Protein AF-A0A6A4MY34-F1 (afdb_monomer)

pLDDT: mean 70.47, std 16.36, range [34.5, 89.69]

Organism: Lupinus albus (NCBI:txid3870)

Mean predicted aligned error: 9.2 Å

InterPro domains:
  IPR002171 Large ribosomal subunit protein uL2 [PTHR13691] (1-57)
  IPR008991 Translation protein SH3-like domain superfamily [SSF50104] (1-54)
  IPR014722 Large ribosomal subunit protein uL2, domain 2 [G3DSA:2.30.30.30] (1-57)
  IPR022669 Large ribosomal subunit protein uL2, C-terminal [PF03947] (1-53)
  IPR022669 Large ribosomal subunit protein uL2, C-terminal [SM01382] (1-64)

Nearest PDB structures (foldseek):
  1wxt-assembly1_A  TM=7.087E-01  e=8.031E-02  Homo sapiens
  1i0c-assembly2_B  TM=6.699E-01  e=6.696E-02  Mus musculus
  5qu1-assembly2_B  TM=7.007E-01  e=1.227E-01  Homo sapiens
  5qu2-assembly2_B  TM=6.999E-01  e=1.304E-01  Homo sapiens
  7tzk-assembly2_B  TM=6.689E-01  e=1.472E-01  Homo sapiens

Secondary structure (DSSP, 8-state):
--TT-EEEE------SSS-------EEEEEEEEETTEEEEE-TTS-EEEEEGGGEE--------

Structure (mmCIF, N/CA/C/O backbone):
dat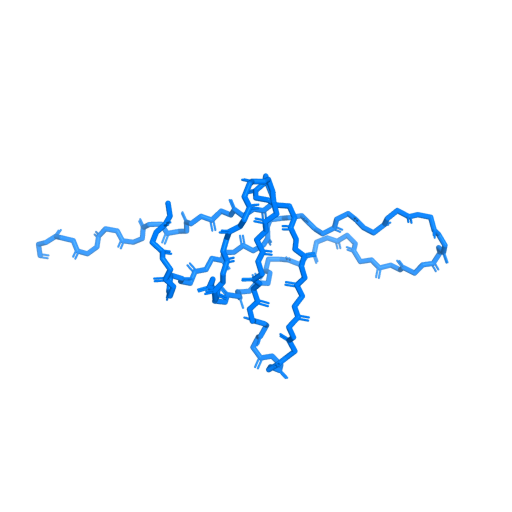a_AF-A0A6A4MY34-F1
#
_entry.id   AF-A0A6A4MY34-F1
#
loop_
_atom_site.group_PDB
_atom_site.id
_atom_site.type_symbol
_atom_site.label_atom_id
_atom_site.label_alt_id
_atom_site.label_comp_id
_atom_site.label_asym_id
_atom_site.label_entity_id
_atom_site.label_seq_id
_atom_site.pdbx_PDB_ins_code
_atom_site.Cartn_x
_atom_site.Cartn_y
_atom_site.Cartn_z
_atom_site.occupancy
_atom_site.B_iso_or_equiv
_atom_site.auth_seq_id
_atom_site.auth_comp_id
_atom_site.auth_asym_id
_atom_site.auth_atom_id
_atom_site.pdbx_PDB_model_num
ATOM 1 N N . MET A 1 1 ? -7.807 6.933 -10.069 1.00 68.00 1 MET A N 1
ATOM 2 C CA . MET A 1 1 ? -7.291 5.546 -10.097 1.00 68.00 1 MET A CA 1
ATOM 3 C C . MET A 1 1 ? -8.454 4.558 -10.095 1.00 68.00 1 MET A C 1
ATOM 5 O O . MET A 1 1 ? -9.271 4.620 -9.163 1.00 68.00 1 MET A O 1
ATOM 9 N N . PRO A 1 2 ? -8.569 3.725 -11.142 1.00 79.19 2 PRO A N 1
ATOM 10 C CA . PRO A 1 2 ? -9.463 2.565 -11.171 1.00 79.19 2 PRO A CA 1
ATOM 11 C C . PRO A 1 2 ? -9.055 1.534 -10.110 1.00 79.19 2 PRO A C 1
ATOM 13 O O . PRO A 1 2 ? -7.883 1.457 -9.745 1.00 79.19 2 PRO A O 1
ATOM 16 N N . LEU A 1 3 ? -10.011 0.752 -9.605 1.00 81.75 3 LEU A N 1
ATOM 17 C CA . LEU A 1 3 ? -9.686 -0.441 -8.816 1.0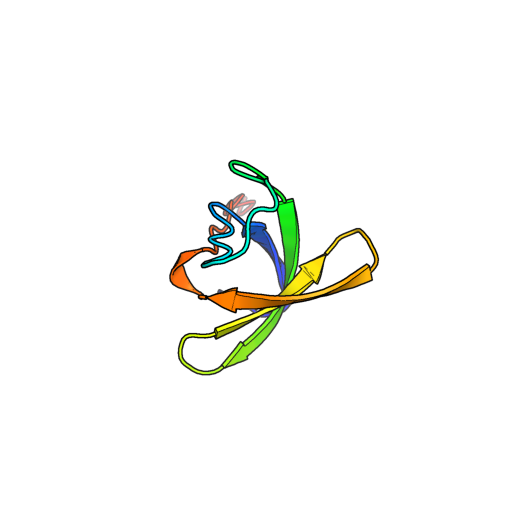0 81.75 3 LEU A CA 1
ATOM 18 C C . LEU A 1 3 ? -9.083 -1.502 -9.746 1.00 81.75 3 LEU A C 1
ATOM 20 O O . LEU A 1 3 ? -9.428 -1.569 -10.922 1.00 81.75 3 LEU A O 1
ATOM 24 N N . GLY A 1 4 ? -8.160 -2.311 -9.232 1.00 81.69 4 GLY A N 1
ATOM 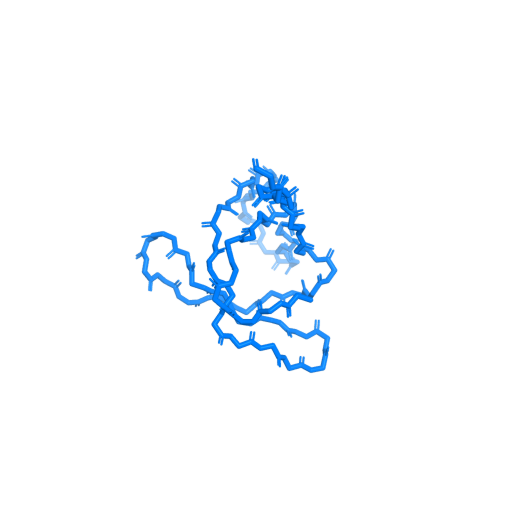25 C CA . GLY A 1 4 ? -7.463 -3.337 -10.005 1.00 81.69 4 GLY A CA 1
ATOM 26 C C . GLY A 1 4 ? -6.252 -2.840 -10.797 1.00 81.69 4 GLY A C 1
ATOM 27 O O . GLY A 1 4 ? -5.563 -3.661 -11.398 1.00 81.69 4 GLY A O 1
ATOM 28 N N . THR A 1 5 ? -5.949 -1.541 -10.772 1.00 83.50 5 THR A N 1
ATOM 29 C CA . THR A 1 5 ? -4.724 -1.003 -11.370 1.00 83.50 5 THR A CA 1
ATOM 30 C C . THR A 1 5 ? -3.496 -1.403 -10.557 1.00 83.50 5 THR A C 1
ATOM 32 O O . THR A 1 5 ? -3.519 -1.420 -9.321 1.00 83.50 5 THR A O 1
ATOM 35 N N . THR A 1 6 ? -2.421 -1.713 -11.272 1.00 84.38 6 THR A N 1
ATOM 36 C CA . THR A 1 6 ? -1.092 -1.928 -10.710 1.00 84.38 6 THR A CA 1
ATOM 37 C C . THR A 1 6 ? -0.458 -0.575 -10.404 1.00 84.38 6 THR A C 1
ATOM 39 O O . THR A 1 6 ? -0.305 0.260 -11.288 1.00 84.38 6 THR A O 1
ATOM 42 N N . ILE A 1 7 ? -0.124 -0.341 -9.143 1.00 83.38 7 ILE A N 1
ATOM 43 C CA . ILE A 1 7 ? 0.373 0.931 -8.624 1.00 83.38 7 ILE A CA 1
ATOM 44 C C . ILE A 1 7 ? 1.712 0.713 -7.939 1.00 83.38 7 ILE A C 1
ATOM 46 O O . ILE A 1 7 ? 1.916 -0.271 -7.230 1.00 83.38 7 ILE A O 1
ATOM 50 N N . HIS A 1 8 ? 2.618 1.658 -8.155 1.00 82.19 8 HIS A N 1
ATOM 51 C CA . HIS A 1 8 ? 3.897 1.700 -7.472 1.00 82.19 8 HIS A CA 1
ATOM 52 C C . HIS A 1 8 ? 3.722 2.480 -6.178 1.00 82.19 8 HIS A C 1
ATOM 54 O O . HIS A 1 8 ? 3.225 3.612 -6.170 1.00 82.19 8 HIS A O 1
ATOM 60 N N . ILE A 1 9 ? 4.122 1.862 -5.078 1.00 75.56 9 ILE A N 1
ATOM 61 C CA . ILE A 1 9 ? 4.192 2.527 -3.790 1.00 75.56 9 ILE A CA 1
ATOM 62 C C . ILE A 1 9 ? 5.481 3.343 -3.802 1.00 75.56 9 ILE A C 1
ATOM 64 O O . ILE A 1 9 ? 6.563 2.776 -3.897 1.00 75.56 9 ILE A O 1
ATOM 68 N N . ILE A 1 10 ? 5.364 4.670 -3.800 1.00 68.25 10 ILE A N 1
ATOM 69 C CA . ILE A 1 10 ? 6.527 5.559 -3.951 1.00 68.25 10 ILE A CA 1
ATOM 70 C C . ILE A 1 10 ? 7.286 5.752 -2.637 1.00 68.25 10 ILE A C 1
ATOM 72 O O . ILE A 1 10 ? 8.504 5.863 -2.663 1.00 68.25 10 ILE A O 1
ATOM 76 N N . GLU A 1 11 ? 6.583 5.750 -1.503 1.00 62.03 11 GLU A N 1
ATOM 77 C CA . GLU A 1 11 ? 7.141 5.985 -0.166 1.00 62.03 11 GLU A CA 1
ATOM 78 C C . GLU A 1 11 ? 6.269 5.266 0.880 1.00 62.03 11 GLU A C 1
ATOM 80 O O . GLU A 1 11 ? 5.076 5.547 0.999 1.00 62.03 11 GLU A O 1
ATOM 85 N N . ILE A 1 12 ? 6.839 4.351 1.669 1.00 61.34 12 ILE A N 1
ATOM 86 C CA . ILE A 1 12 ? 6.169 3.771 2.844 1.00 61.34 12 ILE A CA 1
ATOM 87 C C . ILE A 1 12 ? 6.755 4.455 4.076 1.00 61.34 12 ILE A C 1
ATOM 89 O O . ILE A 1 12 ? 7.864 4.146 4.501 1.00 61.34 12 ILE A O 1
ATOM 93 N N . THR A 1 13 ? 6.036 5.417 4.653 1.00 54.56 13 THR A N 1
ATOM 94 C CA . THR A 1 13 ? 6.463 6.055 5.905 1.00 54.56 13 THR A CA 1
ATOM 95 C C . THR A 1 13 ? 5.917 5.264 7.095 1.00 54.56 13 THR A C 1
ATOM 97 O O . THR A 1 13 ? 4.762 5.435 7.478 1.00 54.56 13 THR A O 1
ATOM 100 N N . LEU A 1 14 ? 6.742 4.399 7.689 1.00 53.34 14 LEU A N 1
ATOM 101 C CA . LEU A 1 14 ? 6.471 3.773 8.989 1.00 53.34 14 LEU A CA 1
ATOM 102 C C . LEU A 1 14 ? 6.982 4.697 10.103 1.00 53.34 14 LEU A C 1
ATOM 104 O O . LEU A 1 14 ? 8.183 4.870 10.301 1.00 53.34 14 LEU A O 1
ATOM 108 N N . GLY A 1 15 ? 6.054 5.353 10.799 1.00 50.62 15 GLY A N 1
ATOM 109 C CA . GLY A 1 15 ? 6.355 6.256 11.906 1.00 50.62 15 GLY A CA 1
ATOM 110 C C . GLY A 1 15 ? 6.486 5.524 13.244 1.00 50.62 15 GLY A C 1
ATOM 111 O O . GLY A 1 15 ? 5.554 4.843 13.654 1.00 50.62 15 GLY A O 1
ATOM 112 N N . LYS A 1 16 ? 7.607 5.792 13.935 1.00 41.75 16 LYS A N 1
ATOM 113 C CA . LYS A 1 16 ? 7.958 5.481 15.341 1.00 41.75 16 LYS A CA 1
ATOM 114 C C . LYS A 1 16 ? 8.182 3.997 15.684 1.00 41.75 16 LYS A C 1
ATOM 116 O O . LYS 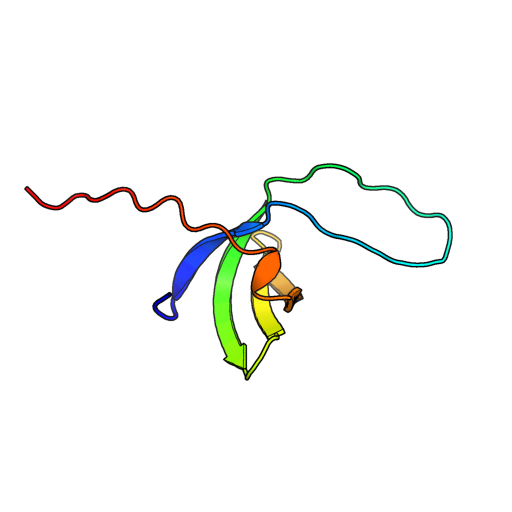A 1 16 ? 7.237 3.274 15.962 1.00 41.75 16 LYS A O 1
ATOM 121 N N . GLY A 1 17 ? 9.457 3.590 15.787 1.00 44.25 17 GLY A N 1
ATOM 122 C CA . GLY A 1 17 ? 9.821 2.323 16.446 1.00 44.25 17 GLY A CA 1
ATOM 123 C C . GLY A 1 17 ? 11.023 1.538 15.909 1.00 44.25 17 GLY A C 1
ATOM 124 O O . GLY A 1 17 ? 11.165 0.380 16.271 1.00 44.25 17 GLY A O 1
ATOM 125 N N . GLY A 1 18 ? 11.889 2.121 15.071 1.00 50.66 18 GLY A N 1
ATOM 126 C CA . GLY A 1 18 ? 13.228 1.560 14.835 1.00 50.66 18 GLY A CA 1
ATOM 127 C C . GLY A 1 18 ? 13.323 0.314 13.948 1.00 50.66 18 GLY A C 1
ATOM 128 O O . GLY A 1 18 ? 14.229 -0.486 14.154 1.00 50.66 18 GLY A O 1
ATOM 129 N N . GLN A 1 19 ? 12.461 0.147 12.941 1.00 44.56 19 GLN A N 1
ATOM 130 C CA . GLN A 1 19 ? 12.717 -0.822 11.869 1.00 44.56 19 GLN A CA 1
ATOM 131 C C . GLN A 1 19 ? 12.671 -0.148 10.497 1.00 44.56 19 GLN A C 1
ATOM 133 O O . GLN A 1 19 ? 11.779 0.635 10.178 1.00 44.56 19 GLN A O 1
ATOM 138 N N . LEU A 1 20 ? 13.737 -0.403 9.744 1.00 45.97 20 LEU A N 1
ATOM 139 C CA . LEU A 1 20 ? 14.090 0.174 8.455 1.00 45.97 20 LEU A CA 1
ATOM 140 C C . LEU A 1 20 ? 13.054 -0.165 7.378 1.00 45.97 20 LEU A C 1
ATOM 142 O O . LEU A 1 20 ? 12.636 -1.311 7.285 1.00 45.97 20 LEU A O 1
ATOM 146 N N . ALA A 1 21 ? 12.755 0.797 6.503 1.00 44.16 21 ALA A N 1
ATOM 147 C CA . ALA A 1 21 ? 12.856 0.611 5.050 1.00 44.16 21 ALA A CA 1
ATOM 148 C C . ALA A 1 21 ? 12.497 1.922 4.341 1.00 44.16 21 ALA A C 1
ATOM 150 O O . ALA A 1 21 ? 11.359 2.170 3.943 1.00 44.16 21 ALA A O 1
ATOM 151 N N . ARG A 1 22 ? 13.503 2.784 4.183 1.00 56.03 22 ARG A N 1
ATOM 152 C CA . ARG A 1 22 ? 13.473 3.819 3.153 1.00 56.03 22 ARG A CA 1
ATOM 153 C C . ARG A 1 22 ? 13.665 3.124 1.803 1.00 56.03 22 ARG A C 1
ATOM 155 O O . ARG A 1 22 ? 14.554 2.288 1.680 1.00 56.03 22 ARG A O 1
ATOM 162 N N . ALA A 1 23 ? 12.847 3.529 0.837 1.00 50.28 23 ALA A N 1
ATOM 163 C CA . ALA A 1 23 ? 12.759 3.031 -0.533 1.00 50.28 23 ALA A CA 1
ATOM 164 C C . ALA A 1 23 ? 12.279 1.577 -0.675 1.00 50.28 23 ALA A C 1
ATOM 166 O O . ALA A 1 23 ? 13.046 0.623 -0.613 1.00 50.28 23 ALA A O 1
ATOM 167 N N . ALA A 1 24 ? 11.006 1.424 -1.026 1.00 51.69 24 ALA A N 1
ATOM 168 C CA . ALA A 1 24 ? 10.608 0.316 -1.877 1.00 51.69 24 ALA A CA 1
ATOM 169 C C . ALA A 1 24 ? 9.576 0.831 -2.874 1.00 51.69 24 ALA A C 1
ATOM 171 O O . ALA A 1 24 ? 8.432 1.078 -2.501 1.00 51.69 24 ALA A O 1
ATOM 172 N N . SER A 1 25 ? 9.990 0.948 -4.142 1.00 59.31 25 SER A N 1
ATOM 173 C CA . SER A 1 25 ? 9.081 0.956 -5.293 1.00 59.31 25 SER A CA 1
ATOM 174 C C . SER A 1 25 ? 8.434 -0.428 -5.377 1.00 59.31 25 SER A C 1
ATOM 176 O O . SER A 1 25 ? 8.803 -1.273 -6.190 1.00 59.31 25 SER A O 1
ATOM 178 N N . ALA A 1 26 ? 7.540 -0.716 -4.433 1.00 71.00 26 ALA A N 1
ATOM 179 C CA . ALA A 1 26 ? 6.815 -1.968 -4.380 1.00 71.00 26 ALA A CA 1
ATOM 180 C C . ALA A 1 26 ? 5.626 -1.868 -5.331 1.00 71.00 26 ALA A C 1
ATOM 182 O O . ALA A 1 26 ? 4.863 -0.901 -5.310 1.00 71.00 26 ALA A O 1
ATOM 183 N N . VAL A 1 27 ? 5.478 -2.875 -6.181 1.00 77.19 27 VAL A N 1
ATOM 184 C CA . VAL A 1 27 ? 4.360 -2.971 -7.113 1.00 77.19 27 VAL A CA 1
ATOM 185 C C . VAL A 1 27 ? 3.208 -3.645 -6.390 1.00 77.19 27 VAL A C 1
ATOM 187 O O . VAL A 1 27 ? 3.311 -4.812 -6.033 1.00 77.19 27 VAL A O 1
ATOM 190 N N . ALA A 1 28 ? 2.111 -2.931 -6.171 1.00 83.44 28 ALA A N 1
ATOM 191 C CA . ALA A 1 28 ? 0.935 -3.457 -5.495 1.00 83.44 28 ALA A CA 1
ATOM 192 C C . ALA A 1 28 ? -0.315 -3.260 -6.354 1.00 83.44 28 ALA A C 1
ATOM 194 O O . ALA A 1 28 ? -0.381 -2.369 -7.200 1.00 83.44 28 ALA A O 1
ATOM 195 N N . LYS A 1 29 ? -1.334 -4.091 -6.146 1.00 88.00 29 LYS A N 1
ATOM 196 C CA . LYS A 1 29 ? -2.614 -3.958 -6.852 1.00 88.00 29 LYS A CA 1
ATOM 197 C C . LYS A 1 29 ? -3.616 -3.226 -5.974 1.00 88.00 29 LYS A C 1
ATOM 199 O O . LYS A 1 29 ? -3.819 -3.621 -4.825 1.00 88.00 29 LYS A O 1
ATOM 204 N N . LEU A 1 30 ? -4.268 -2.191 -6.504 1.00 86.94 30 LEU A N 1
ATOM 205 C CA . LEU A 1 30 ? -5.333 -1.497 -5.779 1.00 86.94 30 LEU A CA 1
ATOM 206 C C . LEU A 1 30 ? -6.547 -2.413 -5.639 1.00 86.94 30 LEU A C 1
ATOM 208 O O . LEU A 1 30 ? -7.165 -2.749 -6.647 1.00 86.94 30 LEU A O 1
ATOM 212 N N . ILE A 1 31 ? -6.909 -2.791 -4.414 1.00 89.69 31 ILE A N 1
ATOM 213 C CA . ILE A 1 31 ? -8.083 -3.643 -4.165 1.00 89.69 31 ILE A CA 1
ATOM 214 C C . ILE A 1 31 ? -9.267 -2.811 -3.692 1.00 89.69 31 ILE A C 1
ATOM 216 O O . ILE A 1 31 ? -10.379 -2.987 -4.177 1.00 89.69 31 ILE A O 1
ATOM 220 N N . ALA A 1 32 ? -9.015 -1.866 -2.789 1.00 88.38 32 ALA A N 1
ATOM 221 C CA . ALA A 1 32 ? -10.030 -0.952 -2.295 1.00 88.38 32 ALA A CA 1
ATOM 222 C C . ALA A 1 32 ? -9.437 0.438 -2.084 1.00 88.38 32 ALA A C 1
ATOM 224 O O . ALA A 1 32 ? -8.238 0.610 -1.868 1.00 88.38 32 ALA A O 1
ATOM 225 N N . LYS A 1 33 ? -10.284 1.456 -2.161 1.00 84.69 33 LYS A N 1
ATOM 226 C CA . LYS A 1 33 ? -9.897 2.837 -1.898 1.00 84.69 33 LYS A CA 1
ATOM 227 C C . LYS A 1 33 ? -11.004 3.489 -1.088 1.00 84.69 33 LYS A C 1
ATOM 229 O O . LYS A 1 33 ? -12.149 3.493 -1.522 1.00 84.69 33 LYS A O 1
ATOM 234 N N . GLU A 1 34 ? -10.657 4.082 0.040 1.00 85.25 34 GLU A N 1
ATOM 235 C CA . GLU A 1 34 ? -11.624 4.684 0.951 1.00 85.25 34 GLU A CA 1
ATOM 236 C C . GLU A 1 34 ? -11.106 6.057 1.365 1.00 85.25 34 GLU A C 1
ATOM 238 O O . GLU A 1 34 ? -9.992 6.179 1.855 1.00 85.25 34 GLU A O 1
ATOM 243 N N . GLY A 1 35 ? -11.854 7.127 1.090 1.00 86.75 35 GLY A N 1
ATOM 244 C CA . GLY A 1 35 ? -11.462 8.479 1.508 1.00 86.75 35 GLY A CA 1
ATOM 245 C C . GLY A 1 35 ? -10.011 8.847 1.153 1.00 86.75 35 GLY A C 1
ATOM 246 O O . GLY A 1 35 ? -9.704 9.108 -0.011 1.00 86.75 35 GLY A O 1
ATOM 247 N N . LYS A 1 36 ? -9.117 8.857 2.150 1.00 84.50 36 LYS A N 1
ATOM 248 C CA . LYS A 1 36 ? -7.677 9.179 2.023 1.00 84.50 36 LYS A CA 1
ATOM 249 C C . LYS A 1 36 ? -6.748 7.960 2.111 1.00 84.50 36 LYS A C 1
ATOM 251 O O . LYS A 1 36 ? -5.562 8.081 1.799 1.00 84.50 36 LYS A O 1
ATOM 256 N N . SER A 1 37 ? -7.279 6.797 2.460 1.00 84.56 37 SER A N 1
ATOM 257 C CA . SER A 1 37 ? -6.584 5.516 2.519 1.00 84.56 37 SER A CA 1
ATOM 258 C C . SER A 1 37 ? -6.891 4.661 1.285 1.00 84.56 37 SER A C 1
ATOM 260 O O . SER A 1 37 ? -7.855 4.856 0.535 1.00 84.56 37 SER A O 1
ATOM 262 N N . ALA A 1 38 ? -6.005 3.723 1.013 1.00 86.94 38 ALA A N 1
ATOM 263 C CA . ALA A 1 38 ? -6.118 2.762 -0.059 1.00 86.94 38 ALA A CA 1
ATOM 264 C C . ALA A 1 38 ? -5.588 1.423 0.433 1.00 86.94 38 ALA A C 1
ATOM 266 O O . ALA A 1 38 ? -4.495 1.334 0.988 1.00 86.94 38 ALA A O 1
ATOM 267 N N . THR A 1 39 ? -6.378 0.386 0.210 1.00 88.19 39 THR A N 1
ATOM 268 C CA . THR A 1 39 ? -6.001 -0.988 0.495 1.00 88.19 39 THR A CA 1
ATOM 269 C C . THR A 1 39 ? -5.369 -1.557 -0.756 1.00 88.19 39 THR A C 1
ATOM 271 O O . THR A 1 39 ? -5.985 -1.582 -1.830 1.00 88.19 39 THR A O 1
ATOM 274 N N . VAL A 1 40 ? -4.136 -2.021 -0.616 1.00 87.06 40 VAL A N 1
ATOM 275 C CA . VAL A 1 40 ? -3.363 -2.596 -1.707 1.00 87.06 40 VAL A CA 1
ATOM 276 C C . VAL A 1 40 ? -2.942 -4.016 -1.373 1.00 87.06 40 VAL A C 1
ATOM 278 O O . VAL A 1 40 ? -2.678 -4.351 -0.219 1.00 87.06 40 VAL A O 1
ATOM 281 N N . LYS A 1 41 ? -2.888 -4.860 -2.403 1.00 86.94 41 LYS A N 1
ATOM 282 C CA . LYS A 1 41 ? -2.339 -6.210 -2.304 1.00 86.94 41 LYS A CA 1
ATOM 283 C C . LYS A 1 41 ? -0.899 -6.195 -2.783 1.00 86.94 41 LYS A C 1
ATOM 285 O O . LYS A 1 41 ? -0.651 -5.871 -3.945 1.00 86.94 41 LYS A O 1
ATOM 290 N N . LEU A 1 42 ? 0.021 -6.552 -1.899 1.00 82.06 42 LEU A N 1
ATOM 291 C CA . LEU A 1 42 ? 1.424 -6.769 -2.224 1.00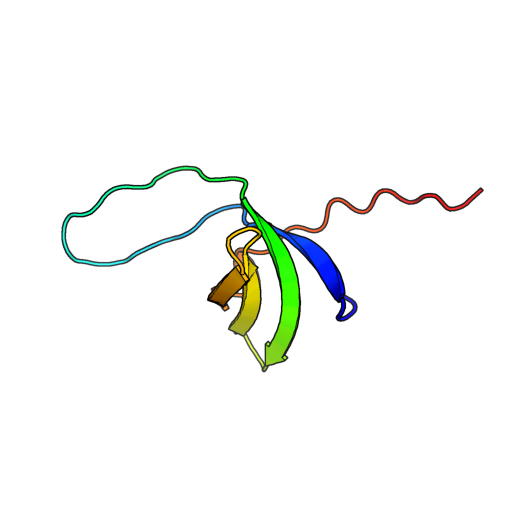 82.06 42 LEU A CA 1
ATOM 292 C C . LEU A 1 42 ? 1.588 -8.046 -3.070 1.00 82.06 42 LEU A C 1
ATOM 294 O O . LEU A 1 42 ? 0.736 -8.942 -3.020 1.00 82.06 42 LEU A O 1
ATOM 298 N N . PRO A 1 43 ? 2.690 -8.180 -3.828 1.00 77.94 43 PRO A N 1
ATOM 299 C CA . PRO A 1 43 ? 2.950 -9.376 -4.629 1.00 77.94 43 PRO A CA 1
ATOM 300 C C . PRO A 1 43 ? 3.173 -10.607 -3.736 1.00 77.94 43 PRO A C 1
ATOM 302 O O . PRO A 1 43 ? 2.853 -11.721 -4.138 1.00 77.94 43 PRO A O 1
ATOM 305 N N . SER A 1 44 ? 3.578 -10.389 -2.478 1.00 76.31 44 SER A N 1
ATOM 306 C CA . SER A 1 44 ? 3.634 -11.398 -1.409 1.00 76.31 44 SER A CA 1
ATOM 307 C C . SER A 1 44 ? 2.252 -11.943 -0.987 1.00 76.31 44 SER A C 1
ATOM 309 O O . SER A 1 44 ? 2.149 -12.769 -0.091 1.00 76.31 44 SER A O 1
ATOM 311 N N . ARG A 1 45 ? 1.155 -11.482 -1.612 1.00 78.19 45 ARG A N 1
ATOM 312 C CA . ARG A 1 45 ? -0.257 -11.731 -1.244 1.00 78.19 45 ARG A CA 1
ATOM 313 C C . ARG A 1 45 ? -0.717 -11.088 0.059 1.00 78.19 45 ARG A C 1
ATOM 315 O O . ARG A 1 45 ? -1.896 -11.199 0.392 1.00 78.19 45 ARG A O 1
ATOM 322 N N . GLU A 1 46 ? 0.168 -10.372 0.727 1.00 82.50 46 GLU A N 1
ATOM 323 C CA . GLU A 1 46 ? -0.140 -9.600 1.918 1.00 82.50 46 GLU A CA 1
ATOM 324 C C . GLU A 1 46 ? -0.990 -8.369 1.570 1.00 82.50 46 GLU A C 1
ATOM 326 O O . GLU A 1 46 ? -0.869 -7.791 0.483 1.00 82.50 46 GLU A O 1
ATOM 331 N N . VAL A 1 47 ? -1.887 -7.985 2.476 1.00 85.31 47 VAL A N 1
ATOM 332 C CA . VAL A 1 47 ? -2.780 -6.837 2.295 1.00 85.31 47 VAL A CA 1
ATOM 333 C C . VAL A 1 47 ? -2.336 -5.732 3.236 1.00 85.31 47 VAL A C 1
ATOM 335 O O . VAL A 1 47 ? -2.286 -5.932 4.445 1.00 85.31 47 VAL A O 1
ATOM 338 N N . CYS A 1 48 ? -2.041 -4.561 2.678 1.00 83.12 48 CYS A N 1
ATOM 339 C CA . CYS A 1 48 ? -1.604 -3.406 3.447 1.00 83.12 48 CYS A CA 1
ATOM 340 C C . CYS A 1 48 ? -2.501 -2.202 3.165 1.00 83.12 48 CYS A C 1
ATOM 342 O O . CYS A 1 48 ? -2.980 -2.001 2.043 1.00 83.12 48 CYS A O 1
ATOM 344 N N . LEU A 1 49 ? -2.721 -1.392 4.197 1.00 84.69 49 LEU A N 1
ATOM 345 C CA . LEU A 1 49 ? -3.442 -0.135 4.095 1.00 84.69 49 LEU A CA 1
ATOM 346 C C . LEU A 1 49 ? -2.436 1.009 4.041 1.00 84.69 49 LEU A C 1
ATOM 348 O O . LEU A 1 49 ? -1.643 1.202 4.9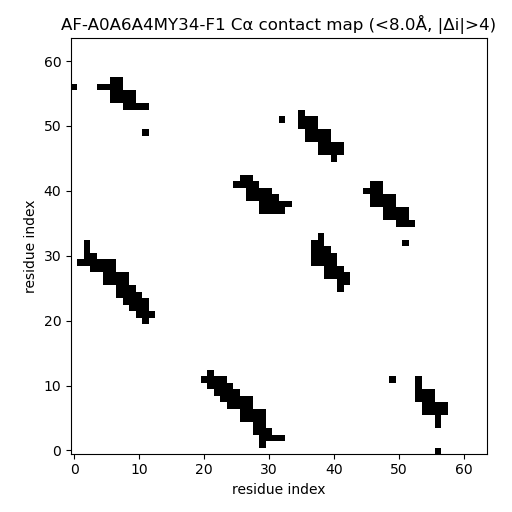58 1.00 84.69 49 LEU A O 1
ATOM 352 N N . ILE A 1 50 ? -2.478 1.777 2.958 1.00 80.62 50 ILE A N 1
ATOM 353 C CA . ILE A 1 50 ? -1.558 2.885 2.718 1.00 80.62 50 ILE A CA 1
ATOM 354 C C . ILE A 1 50 ? -2.310 4.160 2.365 1.00 80.62 50 ILE A C 1
ATOM 356 O O . ILE A 1 50 ? -3.449 4.145 1.903 1.00 80.62 50 ILE A O 1
ATOM 360 N N . SER A 1 51 ? -1.671 5.303 2.584 1.00 83.75 51 SER A N 1
ATOM 361 C CA . SER A 1 51 ? -2.252 6.586 2.196 1.00 83.75 51 SER A CA 1
ATOM 362 C C . SER A 1 51 ? -2.255 6.732 0.677 1.00 83.75 51 SER A C 1
ATOM 364 O O . SER A 1 51 ? -1.247 6.469 0.025 1.00 83.75 51 SER A O 1
ATOM 366 N N . LYS A 1 52 ? -3.347 7.255 0.106 1.00 79.56 52 LYS A N 1
ATOM 367 C CA . LYS A 1 52 ? -3.449 7.531 -1.341 1.00 79.56 52 LYS A CA 1
ATOM 368 C C . LYS A 1 52 ? -2.325 8.419 -1.870 1.00 79.56 52 LYS A C 1
ATOM 370 O O . LYS A 1 52 ? -1.955 8.303 -3.029 1.00 79.56 52 LYS A O 1
ATOM 375 N N . LYS A 1 53 ? -1.774 9.287 -1.018 1.00 80.38 53 LYS A N 1
ATOM 376 C CA . LYS A 1 53 ? -0.64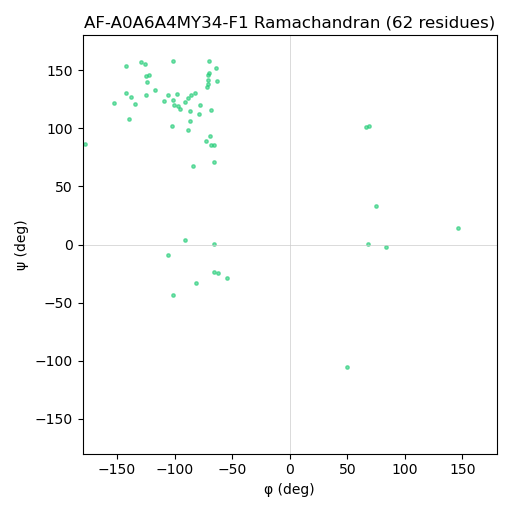1 10.159 -1.353 1.00 80.38 53 LYS A CA 1
ATOM 377 C C . LYS A 1 53 ? 0.629 9.380 -1.717 1.00 80.38 53 LYS A C 1
ATOM 379 O O . LYS A 1 53 ? 1.456 9.904 -2.448 1.00 80.38 53 LYS A O 1
ATOM 384 N N . MET A 1 54 ? 0.762 8.147 -1.231 1.00 74.50 54 MET A N 1
ATOM 385 C CA . MET A 1 54 ? 1.921 7.281 -1.464 1.00 74.50 54 MET A CA 1
ATOM 386 C C . MET A 1 54 ? 1.767 6.385 -2.701 1.00 74.50 54 MET A C 1
ATOM 388 O O . MET A 1 54 ? 2.616 5.533 -2.954 1.00 74.50 54 MET A O 1
ATOM 392 N N . LEU A 1 55 ? 0.675 6.540 -3.453 1.00 77.50 55 LEU A N 1
ATOM 393 C 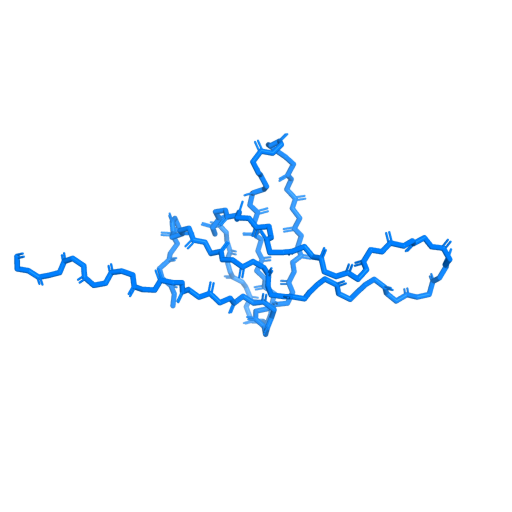CA . LEU A 1 55 ? 0.386 5.753 -4.644 1.00 77.50 55 LEU A CA 1
ATOM 394 C C . LEU A 1 55 ? 0.721 6.539 -5.902 1.00 77.50 55 LEU A C 1
ATOM 396 O O . LEU A 1 55 ? 0.151 7.603 -6.134 1.00 77.50 55 LEU A O 1
ATOM 400 N N . SER A 1 56 ? 1.574 5.972 -6.753 1.00 75.56 56 SER A N 1
ATOM 401 C CA . SER A 1 56 ? 1.811 6.473 -8.105 1.00 75.56 56 SER A CA 1
ATOM 402 C C . SER A 1 56 ? 1.398 5.428 -9.136 1.00 75.56 56 SER A C 1
ATOM 404 O O . SER A 1 56 ? 1.713 4.243 -9.015 1.00 75.56 56 SER A O 1
ATOM 406 N N . ASN A 1 57 ? 0.653 5.858 -10.152 1.00 72.06 57 ASN A N 1
ATOM 407 C CA . ASN A 1 57 ? 0.306 5.008 -11.284 1.00 72.06 57 ASN A CA 1
ATOM 408 C C . ASN A 1 57 ? 1.322 5.257 -12.397 1.00 72.06 57 ASN A C 1
ATOM 410 O O . ASN A 1 57 ? 1.338 6.355 -12.953 1.00 72.06 57 ASN A O 1
ATOM 414 N N . ASN A 1 58 ? 2.103 4.244 -12.772 1.00 59.38 58 ASN A N 1
ATOM 415 C CA . ASN A 1 58 ? 2.740 4.252 -14.084 1.00 59.38 58 ASN A CA 1
ATOM 416 C C . ASN A 1 58 ? 1.632 3.990 -15.098 1.00 59.38 58 ASN A C 1
ATOM 418 O O . ASN A 1 58 ? 1.286 2.853 -15.407 1.00 59.38 58 ASN A O 1
ATOM 422 N N . ARG A 1 59 ? 1.001 5.067 -15.562 1.00 51.03 59 ARG A N 1
ATOM 423 C CA . ARG A 1 59 ? 0.074 5.014 -16.683 1.00 51.03 59 ARG A CA 1
ATOM 424 C C . ARG A 1 59 ? 0.908 4.703 -17.925 1.00 51.03 59 ARG A C 1
ATOM 426 O O . ARG A 1 59 ? 1.327 5.616 -18.623 1.00 51.03 59 ARG A O 1
ATOM 433 N N . SER A 1 60 ? 1.166 3.424 -18.191 1.00 43.22 60 SER A N 1
ATOM 434 C CA . SER A 1 60 ? 1.447 3.012 -19.559 1.00 43.22 60 SER A CA 1
ATOM 435 C C . SER A 1 60 ? 0.123 3.164 -20.298 1.00 43.22 60 SER A C 1
ATOM 437 O O . SER A 1 60 ? -0.781 2.337 -20.182 1.00 43.22 60 SER A O 1
ATOM 439 N N . SER A 1 61 ? -0.043 4.335 -20.912 1.00 40.75 61 SER A N 1
ATOM 440 C CA . SER A 1 61 ? -1.059 4.575 -21.926 1.00 40.75 61 SER A CA 1
ATOM 441 C C . SER A 1 61 ? -0.666 3.699 -23.113 1.00 40.75 61 SER A C 1
ATOM 443 O O . SER A 1 61 ? 0.078 4.126 -23.983 1.00 40.75 61 SER A O 1
ATOM 445 N N . GLY A 1 62 ? -1.087 2.438 -23.082 1.00 43.72 62 GLY A N 1
ATOM 446 C CA . GLY A 1 62 ? -1.272 1.633 -24.280 1.00 43.72 62 GLY A CA 1
ATOM 447 C C . GLY A 1 62 ? -2.656 1.950 -24.826 1.00 43.72 62 GLY A C 1
ATOM 448 O O . GLY A 1 62 ? -3.568 1.141 -24.707 1.00 43.72 62 GLY A O 1
ATOM 449 N N . GLU A 1 63 ? -2.825 3.180 -25.299 1.00 45.25 63 GLU A N 1
ATOM 450 C CA . GLU A 1 63 ? -3.839 3.499 -26.294 1.00 45.25 63 GLU A CA 1
ATOM 451 C C . GLU A 1 63 ? -3.069 3.704 -27.601 1.00 45.25 63 GLU A C 1
ATOM 453 O O . GLU A 1 63 ? -2.101 4.472 -27.606 1.00 45.25 63 GLU A O 1
ATOM 458 N N . CYS A 1 64 ? -3.533 2.992 -28.636 1.00 34.50 64 CYS A N 1
ATOM 459 C CA . CYS A 1 64 ? -3.021 2.806 -30.003 1.00 34.50 64 CYS A CA 1
ATOM 460 C C . CYS A 1 64 ? -2.297 1.474 -30.235 1.00 34.50 64 CYS A C 1
AT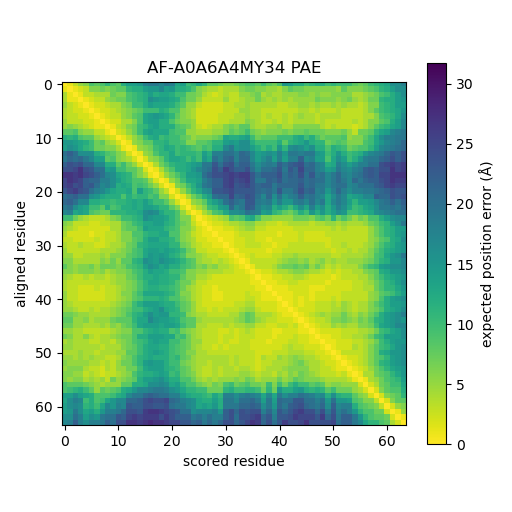OM 462 O O . CYS A 1 64 ? -1.109 1.345 -29.867 1.00 34.50 64 CYS A O 1
#

Radius of gyration: 12.49 Å; Cα contacts (8 Å, |Δi|>4): 109; chains: 1; bounding box: 26×22×46 Å

Sequence (64 aa):
MPLGTTIHIIEITLGKGGQLARAASAVAKLIAKEGKSATVKLPSREVCLISKKMLSNNRSSGEC

Foldseek 3Di:
DDAQAWWFQQADDDDDDDDDDGDDSFTWGFHADDDQWTWTQGPVRDIDIDGPVRTDHPPPPPDD

Solvent-accessible surface area (backbone atoms only — not comparable to full-atom values): 4086 Å² total; per-residue (Å²): 134,69,76,67,41,68,28,34,31,66,54,68,86,83,81,85,83,91,74,90,62,84,80,48,79,42,66,24,33,32,70,46,74,51,99,65,40,26,35,28,36,37,82,86,72,46,77,47,81,42,52,49,88,31,56,42,70,78,77,77,75,83,75,133